Protein AF-A0A5E4C9Z4-F1 (afdb_monomer)

Foldseek 3Di:
DQLQCVQQVVDDFPPKDWDFDPVPPPDDDDRGPNRTQKIKDCCRPPVQCVVVVDPVQCVVLCVQQNDDDDPPMDMDGDQDQPDDDDDDFADDSRDDDDDDDPDDDDVNRYDDDDDPPCSVPDGDDDDDDPDD

Structure (mmCIF, N/CA/C/O backbone):
data_AF-A0A5E4C9Z4-F1
#
_entry.id   AF-A0A5E4C9Z4-F1
#
loop_
_atom_site.group_PDB
_atom_site.id
_atom_site.type_symbol
_atom_site.label_atom_id
_atom_site.label_alt_id
_atom_site.label_comp_id
_atom_site.label_asym_id
_atom_site.label_entity_id
_atom_site.label_seq_id
_atom_site.pdbx_PDB_ins_code
_atom_site.Cartn_x
_atom_site.Cartn_y
_atom_site.Cartn_z
_atom_site.occupancy
_atom_site.B_iso_or_equiv
_atom_site.auth_seq_id
_atom_site.auth_comp_id
_atom_site.auth_asym_id
_atom_site.auth_atom_id
_atom_site.pdbx_PDB_model_num
ATOM 1 N N . VAL A 1 1 ? -16.559 3.690 7.768 1.00 54.72 1 VAL A N 1
ATOM 2 C CA . VAL A 1 1 ? -17.045 2.794 8.841 1.00 54.72 1 VAL A CA 1
ATOM 3 C C . VAL A 1 1 ? -15.958 1.947 9.516 1.00 54.72 1 VAL A C 1
ATOM 5 O O . VAL A 1 1 ? -16.047 1.807 10.723 1.00 54.72 1 VAL A O 1
ATOM 8 N N . ALA A 1 2 ? -14.939 1.388 8.840 1.00 77.00 2 ALA A N 1
ATOM 9 C CA . ALA A 1 2 ? -13.871 0.644 9.548 1.00 77.00 2 ALA A CA 1
ATOM 10 C C . ALA A 1 2 ? -12.781 1.550 10.152 1.00 77.00 2 ALA A C 1
ATOM 12 O O . ALA A 1 2 ? -12.495 1.463 11.339 1.00 77.00 2 ALA A O 1
ATOM 13 N N . PHE A 1 3 ? -12.242 2.485 9.360 1.00 82.75 3 PHE A N 1
ATOM 14 C CA . PHE A 1 3 ? -11.201 3.408 9.826 1.00 82.75 3 PHE A CA 1
ATOM 15 C C . PHE A 1 3 ? -11.662 4.278 11.004 1.00 82.75 3 PHE A C 1
ATOM 17 O O . PHE A 1 3 ? -10.985 4.311 12.019 1.00 82.75 3 PHE A O 1
ATOM 24 N N . GLU A 1 4 ? -12.852 4.880 10.926 1.00 85.75 4 GLU A N 1
ATOM 25 C CA . GLU A 1 4 ? -13.420 5.701 12.011 1.00 85.75 4 GLU A CA 1
ATOM 26 C C . GLU A 1 4 ? -13.516 4.935 13.338 1.00 85.75 4 GLU A C 1
ATOM 28 O O . GLU A 1 4 ? -13.192 5.490 14.380 1.00 85.75 4 GLU A O 1
ATOM 33 N N . LYS A 1 5 ? -13.890 3.648 13.294 1.00 88.06 5 LYS A N 1
ATOM 34 C CA . LYS A 1 5 ? -13.956 2.779 14.480 1.00 88.06 5 LYS A CA 1
ATOM 35 C C . LYS A 1 5 ? -12.583 2.440 15.045 1.00 88.06 5 LYS A C 1
ATOM 37 O O . LYS A 1 5 ? -12.452 2.231 16.245 1.00 88.06 5 LYS A O 1
ATOM 42 N N . ILE A 1 6 ? -11.563 2.366 14.193 1.00 87.94 6 ILE A N 1
ATOM 43 C CA . ILE A 1 6 ? -10.178 2.241 14.651 1.00 87.94 6 ILE A CA 1
ATOM 44 C C . ILE A 1 6 ? -9.728 3.560 15.295 1.00 87.94 6 ILE A C 1
ATOM 46 O O . ILE A 1 6 ? -9.094 3.543 16.347 1.00 87.94 6 ILE A O 1
ATOM 50 N N . CYS A 1 7 ? -10.103 4.702 14.712 1.00 85.19 7 CYS A N 1
ATOM 51 C CA . CYS A 1 7 ? -9.811 6.028 15.254 1.00 85.19 7 CYS A CA 1
ATOM 52 C C . CYS A 1 7 ? -10.484 6.291 16.609 1.00 85.19 7 CYS A C 1
ATOM 54 O O . CYS A 1 7 ? -9.879 6.943 17.456 1.00 85.19 7 CYS A O 1
ATOM 56 N N . SER A 1 8 ? -11.706 5.789 16.818 1.00 85.56 8 SER A N 1
ATOM 57 C CA . SER A 1 8 ? -12.444 5.885 18.087 1.00 85.56 8 SER A CA 1
ATOM 58 C C . SER A 1 8 ? -12.140 4.753 19.076 1.00 85.56 8 SER A C 1
ATOM 60 O O . SER A 1 8 ? -12.756 4.695 20.135 1.00 85.56 8 SER A O 1
ATOM 62 N N . GLU A 1 9 ? -11.199 3.858 18.751 1.00 83.75 9 GLU A N 1
ATOM 63 C CA . GLU A 1 9 ? -10.824 2.675 19.547 1.00 83.75 9 GLU A CA 1
ATOM 64 C C . GLU A 1 9 ? -11.947 1.639 19.766 1.00 83.75 9 GLU A C 1
ATOM 66 O O . GLU A 1 9 ? -11.785 0.683 20.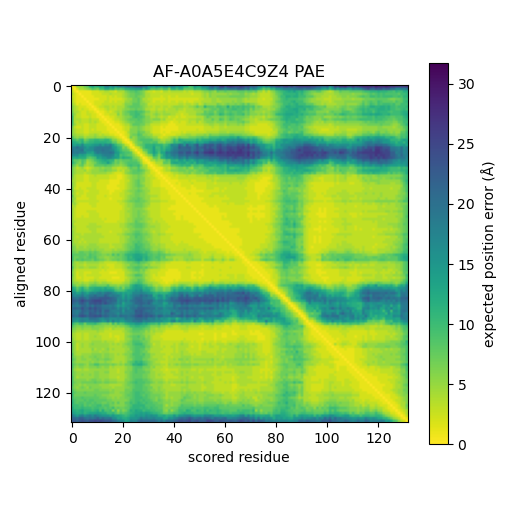524 1.00 83.75 9 GLU A O 1
ATOM 71 N N . GLU A 1 10 ? -13.062 1.751 19.045 1.00 86.25 10 GLU A N 1
ATOM 72 C CA . GLU A 1 10 ? -14.145 0.759 19.031 1.00 86.25 10 GLU A CA 1
ATOM 73 C C . GLU A 1 10 ? -13.739 -0.564 18.364 1.00 86.25 10 GLU A C 1
ATOM 75 O O . GLU A 1 10 ? -14.386 -1.596 18.560 1.00 86.25 10 GLU A O 1
ATOM 80 N N . SER A 1 11 ? -12.691 -0.547 17.539 1.00 86.12 11 SER A N 1
ATOM 81 C CA . SER A 1 11 ? -12.180 -1.728 16.850 1.00 86.12 11 SER A CA 1
ATOM 82 C C . SER A 1 11 ? -10.658 -1.736 16.786 1.00 86.12 11 SER A C 1
ATOM 84 O O . SER A 1 11 ? -10.027 -0.739 16.444 1.00 86.12 11 SER A O 1
ATOM 86 N N . LYS A 1 12 ? -10.064 -2.900 17.065 1.00 86.19 12 LYS A N 1
ATOM 87 C CA . LYS A 1 12 ? -8.634 -3.151 16.878 1.00 86.19 12 LYS A CA 1
ATOM 88 C C . LYS A 1 12 ? -8.418 -4.562 16.317 1.00 86.19 12 LYS A C 1
ATOM 90 O O . LYS A 1 12 ? -8.285 -5.508 17.096 1.00 86.19 12 LYS A O 1
ATOM 95 N N . PRO A 1 13 ? -8.427 -4.717 14.981 1.00 88.62 13 PRO A N 1
ATOM 96 C CA . PRO A 1 13 ? -8.034 -5.951 14.307 1.00 88.62 13 PRO A CA 1
ATOM 97 C C . PRO A 1 13 ? -6.702 -6.504 14.835 1.00 88.62 13 PRO A C 1
ATOM 99 O O . PRO A 1 13 ? -5.814 -5.751 15.245 1.00 88.62 13 PRO A O 1
ATOM 102 N N . ALA A 1 14 ? -6.564 -7.829 14.844 1.00 89.88 14 ALA A N 1
ATOM 103 C CA . ALA A 1 14 ? -5.354 -8.482 15.333 1.00 89.88 14 ALA A CA 1
ATOM 104 C C . ALA A 1 14 ? -4.143 -8.117 14.457 1.00 89.88 14 ALA A C 1
ATOM 106 O O . ALA A 1 14 ? -4.249 -8.057 13.238 1.00 89.88 14 ALA A O 1
ATOM 107 N N . GLY A 1 15 ? -2.993 -7.862 15.087 1.00 89.94 15 GLY A N 1
ATOM 108 C CA . GLY A 1 15 ? -1.760 -7.481 14.387 1.00 89.94 15 GLY A CA 1
ATOM 109 C C . GLY A 1 15 ? -1.693 -6.021 13.924 1.00 89.94 15 GLY A C 1
ATOM 110 O O . GLY A 1 15 ? -0.608 -5.566 13.585 1.00 89.94 15 GLY A O 1
ATOM 111 N N . LEU A 1 16 ? -2.798 -5.269 13.987 1.00 92.44 16 LEU A N 1
ATOM 112 C CA . LEU A 1 16 ? -2.850 -3.880 13.537 1.00 92.44 16 LEU A CA 1
ATOM 113 C C . LEU A 1 16 ? -1.921 -2.969 14.357 1.00 92.44 16 LEU A C 1
ATOM 115 O O . LEU A 1 16 ? -2.049 -2.868 15.585 1.00 92.44 16 LEU A O 1
ATOM 119 N N . ILE A 1 17 ? -1.052 -2.229 13.669 1.00 91.94 17 ILE A N 1
ATOM 120 C CA . ILE A 1 17 ? -0.160 -1.232 14.269 1.00 91.94 17 ILE A CA 1
ATOM 121 C C . ILE A 1 17 ? -0.726 0.164 14.011 1.00 91.94 17 ILE A C 1
ATOM 123 O O . ILE A 1 17 ? -0.933 0.561 12.868 1.00 91.94 17 ILE A O 1
ATOM 127 N N . ILE A 1 18 ? -0.939 0.936 15.078 1.00 90.00 18 ILE A N 1
ATOM 128 C CA . ILE A 1 18 ? -1.399 2.329 15.003 1.00 90.00 18 ILE A CA 1
ATOM 129 C C . ILE A 1 18 ? -0.243 3.239 15.412 1.00 90.00 18 ILE A C 1
ATOM 131 O O . ILE A 1 18 ? 0.220 3.185 16.551 1.00 90.00 18 ILE A O 1
ATOM 135 N N . ILE A 1 19 ? 0.195 4.086 14.487 1.00 87.38 19 ILE A N 1
ATOM 136 C CA . ILE A 1 19 ? 1.203 5.121 14.708 1.00 87.38 19 ILE A CA 1
ATOM 137 C C . ILE A 1 19 ? 0.484 6.462 14.809 1.00 87.38 19 ILE A C 1
ATOM 139 O O . ILE A 1 19 ? -0.239 6.869 13.895 1.00 87.38 19 ILE A O 1
ATOM 143 N N . ARG A 1 20 ? 0.689 7.142 15.934 1.00 84.81 20 ARG A N 1
ATOM 144 C CA . ARG A 1 20 ? 0.109 8.455 16.222 1.00 84.81 20 ARG A CA 1
ATOM 145 C C . ARG A 1 20 ? 1.124 9.561 15.964 1.00 84.81 20 ARG A C 1
ATOM 147 O O . ARG A 1 20 ? 2.328 9.311 16.022 1.00 84.81 20 ARG A O 1
ATOM 154 N N . ASP A 1 21 ? 0.627 10.751 15.656 1.00 76.25 21 ASP A N 1
ATOM 155 C CA . ASP A 1 21 ? 1.477 11.928 15.489 1.00 76.25 21 ASP A CA 1
ATOM 156 C C . ASP A 1 21 ? 2.073 12.350 16.844 1.00 76.25 21 ASP A C 1
ATOM 158 O O . ASP A 1 21 ? 1.369 12.470 17.849 1.00 76.25 21 ASP A O 1
ATOM 162 N N . VAL A 1 22 ? 3.387 12.572 16.860 1.00 67.06 22 VAL A N 1
ATOM 163 C CA . VAL A 1 22 ? 4.163 13.007 18.029 1.00 67.06 22 VAL A CA 1
ATOM 164 C C . VAL A 1 22 ? 3.790 14.430 18.454 1.00 67.06 22 VAL A C 1
ATOM 166 O O . VAL A 1 22 ? 3.866 14.752 19.636 1.00 67.06 22 VAL A O 1
ATOM 169 N N . SER A 1 23 ? 3.313 15.262 17.520 1.00 64.31 23 SER A N 1
ATOM 170 C CA . SER A 1 23 ? 2.829 16.622 17.806 1.00 64.31 23 SER A CA 1
ATOM 171 C C . SER A 1 23 ? 1.580 16.644 18.701 1.00 64.31 23 SER A C 1
ATOM 173 O O . SER A 1 23 ? 1.286 17.647 19.344 1.00 64.31 23 SER A O 1
ATOM 175 N N . SER A 1 24 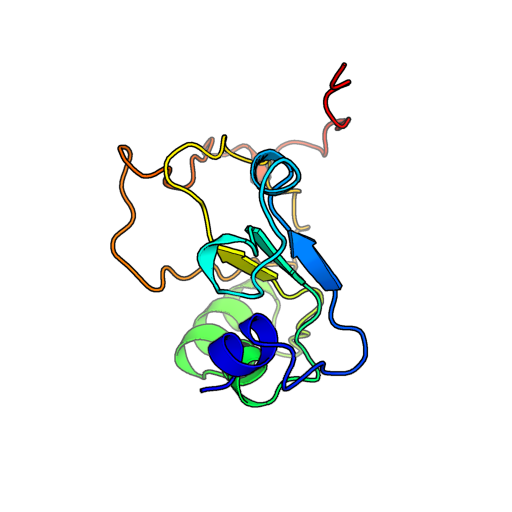? 0.853 15.524 18.782 1.00 56.16 24 SER A N 1
ATOM 176 C CA . SER A 1 24 ? -0.382 15.397 19.568 1.00 56.16 24 SER A CA 1
ATOM 177 C C . SER A 1 24 ? -0.147 15.023 21.038 1.00 56.16 24 SER A C 1
ATOM 179 O O . SER A 1 24 ? -1.110 14.885 21.789 1.00 56.16 24 SER A O 1
ATOM 181 N N . VAL A 1 25 ? 1.109 14.840 21.464 1.00 56.38 25 VAL A N 1
ATOM 182 C CA . VAL A 1 25 ? 1.461 14.356 22.814 1.00 56.38 25 VAL A CA 1
ATOM 183 C C . VAL A 1 25 ? 1.277 15.435 23.899 1.00 56.38 25 VAL A C 1
ATOM 185 O O . VAL A 1 25 ? 1.153 15.098 25.073 1.00 56.38 25 VAL A O 1
ATOM 188 N N . GLU A 1 26 ? 1.185 16.720 23.534 1.00 56.19 26 GLU A N 1
ATOM 189 C CA . GLU A 1 26 ? 1.071 17.834 24.496 1.00 56.19 26 GLU A CA 1
ATOM 190 C C . GLU A 1 26 ? -0.373 18.223 24.880 1.00 56.19 26 GLU A C 1
ATOM 192 O O . GLU A 1 26 ? -0.569 18.988 25.824 1.00 56.19 26 GLU A O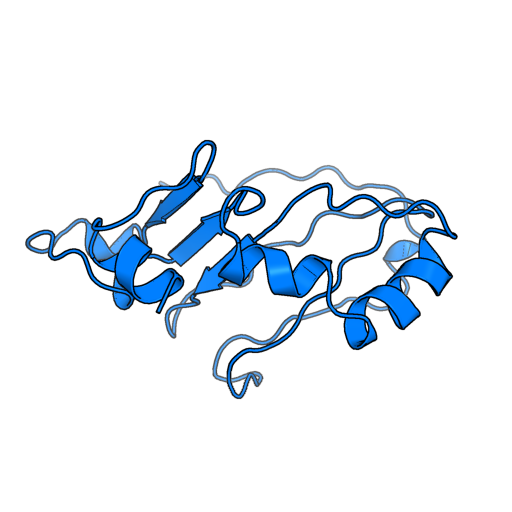 1
ATOM 197 N N . SER A 1 27 ? -1.398 17.696 24.199 1.00 54.59 27 SER A N 1
ATOM 198 C CA . SER A 1 27 ? -2.813 18.017 24.471 1.00 54.59 27 SER A CA 1
ATOM 199 C C . SER A 1 27 ? -3.583 16.823 25.040 1.00 54.59 27 SER A C 1
ATOM 201 O O . SER A 1 27 ? -3.218 15.681 24.766 1.00 54.59 27 SER A O 1
ATOM 203 N N . GLU A 1 28 ? -4.654 17.075 25.810 1.00 57.00 28 GLU A N 1
ATOM 204 C CA . GLU A 1 28 ? -5.565 16.034 26.315 1.00 57.00 28 GLU A CA 1
ATOM 205 C C . GLU A 1 28 ? -5.884 15.014 25.215 1.00 57.00 28 GLU A C 1
ATOM 207 O O . GLU A 1 28 ? -6.390 15.357 24.145 1.00 57.00 28 GLU A O 1
ATOM 212 N N . TYR A 1 29 ? -5.538 13.753 25.474 1.00 64.44 29 TYR A N 1
ATOM 213 C CA . TYR A 1 29 ? -5.686 12.668 24.516 1.00 64.44 29 TYR A CA 1
ATOM 214 C C . TYR A 1 29 ? -7.165 12.460 24.174 1.00 64.44 29 TYR A C 1
ATOM 216 O O . TYR A 1 29 ? -7.920 11.878 24.954 1.00 64.44 29 TYR A O 1
ATOM 224 N N . ILE A 1 30 ? -7.572 12.918 22.990 1.00 66.94 30 ILE A N 1
ATOM 225 C CA . ILE A 1 30 ? -8.890 12.643 22.418 1.00 66.94 30 ILE A CA 1
ATOM 226 C C . ILE A 1 30 ? -8.685 11.691 21.232 1.00 66.94 30 ILE A C 1
ATOM 228 O O . ILE A 1 30 ? -8.166 12.126 20.198 1.00 66.94 30 ILE A O 1
ATOM 232 N N . PRO A 1 31 ? -9.091 10.410 21.345 1.00 69.31 31 PRO A N 1
ATOM 233 C CA . PRO A 1 31 ? -9.083 9.473 20.226 1.00 69.31 31 PRO A CA 1
ATOM 234 C C . PRO A 1 31 ? -9.907 10.032 19.065 1.00 69.31 31 PRO A C 1
ATOM 236 O O . PRO A 1 31 ? -11.121 10.209 19.173 1.00 69.31 31 PRO A O 1
ATOM 239 N N . ASN A 1 32 ? -9.243 10.382 17.968 1.00 75.81 32 ASN A N 1
ATOM 240 C CA . ASN A 1 32 ? -9.890 10.838 16.748 1.00 75.81 32 ASN A CA 1
ATOM 241 C C . ASN A 1 32 ? -8.966 10.610 15.545 1.00 75.81 32 ASN A C 1
ATOM 243 O O . ASN A 1 32 ? -7.778 10.335 15.689 1.00 75.81 32 ASN A O 1
ATOM 247 N N . GLU A 1 33 ? -9.519 10.737 14.342 1.00 78.00 33 GLU A N 1
ATOM 248 C CA . GLU A 1 33 ? -8.797 10.529 13.084 1.00 78.00 33 GLU A CA 1
ATOM 249 C C . GLU A 1 33 ? -7.520 11.372 12.960 1.00 78.00 33 GLU A C 1
ATOM 251 O O . GLU A 1 33 ? -6.508 10.877 12.470 1.00 78.00 33 GLU A O 1
ATOM 256 N N . LYS A 1 34 ? -7.526 12.612 13.461 1.00 76.88 34 LYS A N 1
ATOM 257 C CA . LYS A 1 34 ? -6.419 13.566 13.301 1.00 76.88 34 LYS A CA 1
ATOM 258 C C . LYS A 1 34 ? -5.183 13.207 14.121 1.00 76.88 34 LYS A C 1
ATOM 260 O O . LYS A 1 34 ? -4.102 13.675 13.788 1.00 76.88 34 LYS A O 1
ATOM 265 N N . THR A 1 35 ? -5.322 12.398 15.172 1.00 79.94 35 THR A N 1
ATOM 266 C CA . THR A 1 35 ? -4.178 11.983 16.003 1.00 79.94 35 THR A CA 1
ATOM 267 C C . THR A 1 35 ? -3.454 10.763 15.435 1.00 79.94 35 THR A C 1
ATOM 269 O O . THR A 1 35 ? -2.331 10.465 15.841 1.00 79.94 35 THR A O 1
ATOM 272 N N . ILE A 1 36 ? -4.062 10.049 14.482 1.00 86.19 36 ILE A N 1
ATOM 273 C CA . ILE A 1 36 ? -3.461 8.886 13.826 1.00 86.19 36 ILE A CA 1
ATOM 274 C C . ILE A 1 36 ? -2.736 9.351 12.567 1.00 86.19 36 ILE A C 1
ATOM 276 O O . ILE A 1 36 ? -3.375 9.790 11.618 1.00 86.19 36 ILE A O 1
ATOM 280 N N . ALA A 1 37 ? -1.413 9.185 12.537 1.00 86.38 37 ALA A N 1
ATOM 281 C CA . ALA A 1 37 ? -0.582 9.491 11.373 1.00 86.38 37 ALA A CA 1
ATOM 282 C C . ALA A 1 37 ? -0.540 8.322 10.373 1.00 86.38 37 ALA A C 1
ATOM 284 O O . ALA A 1 37 ? -0.469 8.504 9.153 1.00 86.38 37 ALA A O 1
ATOM 285 N N . ARG A 1 38 ? -0.560 7.080 10.873 1.00 90.00 38 ARG A N 1
ATOM 286 C CA . ARG A 1 38 ? -0.543 5.881 10.028 1.00 90.00 38 ARG A CA 1
ATOM 287 C C . ARG A 1 38 ? -1.124 4.671 10.745 1.00 90.00 38 ARG A C 1
ATOM 289 O O . ARG A 1 38 ? -0.900 4.475 11.934 1.00 90.00 38 ARG A O 1
ATOM 296 N N . ILE A 1 39 ? -1.770 3.803 9.979 1.00 92.38 39 ILE A N 1
ATOM 297 C CA . ILE A 1 39 ? -2.079 2.428 10.366 1.00 92.38 39 ILE A CA 1
ATOM 298 C C . ILE A 1 39 ? -1.287 1.475 9.470 1.00 92.38 39 ILE A C 1
ATOM 300 O O . ILE A 1 39 ? -1.193 1.714 8.264 1.00 92.38 39 ILE A O 1
ATOM 304 N N . GLN A 1 40 ? -0.722 0.418 10.049 1.00 94.50 40 GLN A N 1
ATOM 305 C CA . GLN A 1 40 ? -0.039 -0.660 9.332 1.00 94.50 40 GLN A CA 1
ATOM 306 C C . GLN A 1 40 ? -0.639 -2.023 9.684 1.00 94.50 40 GLN A C 1
ATOM 308 O O . GLN A 1 40 ? -1.267 -2.171 10.735 1.00 94.50 40 GLN A O 1
ATOM 313 N N . ASP A 1 41 ? -0.414 -2.999 8.808 1.00 94.44 41 ASP A N 1
ATOM 314 C CA . ASP A 1 41 ? -0.777 -4.408 8.993 1.00 94.44 41 ASP A CA 1
ATOM 315 C C . ASP A 1 41 ? -2.287 -4.613 9.218 1.00 94.44 41 ASP A C 1
ATOM 317 O O . ASP A 1 41 ? -2.742 -5.254 10.166 1.00 94.44 41 ASP A O 1
ATOM 321 N N . TYR A 1 42 ? -3.089 -4.037 8.315 1.00 94.44 42 TYR A N 1
ATOM 322 C CA . TYR A 1 42 ? -4.552 -4.101 8.331 1.00 94.44 42 TYR A CA 1
ATOM 323 C C . TYR A 1 42 ? -5.153 -5.325 7.632 1.00 94.44 42 TYR A C 1
ATOM 325 O O . TYR A 1 42 ? -6.342 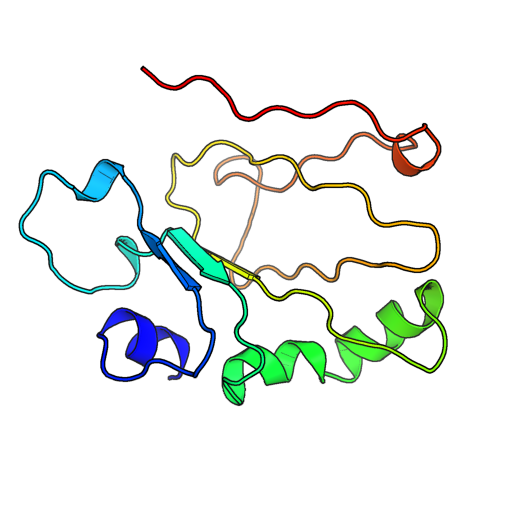-5.318 7.320 1.00 94.44 42 TYR A O 1
ATOM 333 N N . GLN A 1 43 ? -4.381 -6.383 7.377 1.00 94.12 43 GLN A N 1
ATOM 334 C CA . GLN A 1 43 ? -4.861 -7.577 6.666 1.00 94.12 43 GLN A CA 1
ATOM 335 C C . GLN A 1 43 ? -6.041 -8.290 7.343 1.00 94.12 43 GLN A C 1
ATOM 337 O O . GLN A 1 43 ? -6.861 -8.897 6.661 1.00 94.12 43 GLN A O 1
ATOM 342 N N . GLU A 1 44 ? -6.168 -8.168 8.666 1.00 93.69 44 GLU A N 1
ATOM 343 C CA . GLU A 1 44 ? -7.288 -8.738 9.427 1.00 93.69 44 GLU A CA 1
ATOM 344 C C . GLU A 1 44 ? -8.534 -7.826 9.451 1.00 93.69 44 GLU A C 1
ATOM 346 O O . GLU A 1 44 ? -9.591 -8.222 9.948 1.00 93.69 44 GLU A O 1
ATOM 351 N N . ASP A 1 45 ? -8.450 -6.604 8.910 1.00 93.12 45 ASP A N 1
ATOM 352 C CA . ASP A 1 45 ? -9.603 -5.719 8.732 1.00 93.12 45 ASP A CA 1
ATOM 353 C C . ASP A 1 45 ? -10.249 -5.949 7.364 1.00 93.12 45 ASP A C 1
ATOM 355 O O . ASP A 1 45 ? -9.684 -5.620 6.323 1.00 93.12 45 ASP A O 1
ATOM 359 N N . LYS A 1 46 ? -11.475 -6.479 7.355 1.00 92.19 46 LYS A N 1
ATOM 360 C CA . LYS A 1 46 ? -12.173 -6.850 6.113 1.00 92.19 46 LYS A CA 1
ATOM 361 C C . LYS A 1 46 ? -12.382 -5.682 5.149 1.00 92.19 46 LYS A C 1
ATOM 363 O O . LYS A 1 46 ? -12.338 -5.886 3.939 1.00 92.19 46 LYS A O 1
ATOM 368 N N . GLU A 1 47 ? -12.635 -4.480 5.658 1.00 92.81 47 GLU A N 1
ATOM 369 C CA . GLU A 1 47 ? -12.942 -3.324 4.813 1.00 92.81 47 GLU A CA 1
ATOM 370 C C . GLU A 1 47 ? -11.673 -2.671 4.272 1.00 92.81 47 GLU A C 1
ATOM 372 O O . GLU A 1 47 ? -11.630 -2.301 3.098 1.00 92.81 47 GLU A O 1
ATOM 377 N N . LEU A 1 48 ? -10.630 -2.545 5.097 1.00 93.38 48 LEU A N 1
ATOM 378 C CA . LEU A 1 48 ? -9.338 -2.022 4.653 1.00 93.38 48 LEU A CA 1
ATOM 379 C C . LEU A 1 48 ? -8.645 -3.012 3.713 1.00 93.38 48 LEU A C 1
ATOM 381 O O . LEU A 1 48 ? -8.189 -2.617 2.639 1.00 93.38 48 LEU A O 1
ATOM 385 N N . PHE A 1 49 ? -8.643 -4.305 4.049 1.00 95.50 49 PHE A N 1
ATOM 386 C CA . PHE A 1 49 ? -8.039 -5.341 3.213 1.00 95.50 49 PHE A CA 1
ATOM 387 C C . PHE A 1 49 ? -8.781 -5.556 1.891 1.00 95.50 49 PHE A C 1
ATOM 389 O O . PHE A 1 49 ? -8.185 -6.032 0.924 1.00 95.50 49 PHE A O 1
ATOM 396 N N . ARG A 1 50 ? -10.046 -5.119 1.783 1.00 95.94 50 ARG A N 1
ATOM 397 C CA . ARG A 1 50 ? -10.784 -5.138 0.512 1.00 95.94 50 ARG A CA 1
ATOM 398 C C . ARG A 1 50 ? -9.997 -4.462 -0.610 1.00 95.94 50 ARG A C 1
ATOM 400 O O . ARG A 1 50 ? -10.041 -4.960 -1.731 1.00 95.94 50 ARG A O 1
ATOM 407 N N . TYR A 1 51 ? -9.241 -3.399 -0.312 1.00 95.81 51 TYR A N 1
ATOM 408 C CA . TYR A 1 51 ? -8.358 -2.728 -1.273 1.00 95.81 51 TYR A CA 1
ATOM 409 C C . TYR A 1 51 ? -7.365 -3.692 -1.939 1.00 95.81 51 TYR A C 1
ATOM 411 O O . TYR A 1 51 ? -7.247 -3.697 -3.161 1.00 95.81 51 TYR A O 1
ATOM 419 N N . CYS A 1 52 ? -6.721 -4.559 -1.154 1.00 96.12 52 CYS A N 1
ATOM 420 C CA . CYS A 1 52 ? -5.764 -5.556 -1.641 1.00 96.12 52 CYS A CA 1
ATOM 421 C C . CYS A 1 52 ? -6.417 -6.639 -2.515 1.00 96.12 52 CYS A C 1
ATOM 423 O O . CYS A 1 52 ? -5.718 -7.349 -3.227 1.00 96.12 52 CYS A O 1
ATOM 425 N N . THR A 1 53 ? -7.745 -6.764 -2.466 1.00 96.00 53 THR A N 1
ATOM 426 C CA . THR A 1 53 ? -8.525 -7.749 -3.232 1.00 96.00 53 THR A CA 1
ATOM 427 C C . THR A 1 53 ? -9.329 -7.134 -4.383 1.00 96.00 53 THR A C 1
ATOM 429 O O . THR A 1 53 ? -10.084 -7.843 -5.047 1.00 96.00 53 THR A O 1
ATOM 432 N N . LEU A 1 54 ? -9.210 -5.822 -4.623 1.00 97.19 54 LEU A N 1
ATOM 433 C CA . LEU A 1 54 ? -9.934 -5.152 -5.704 1.00 97.19 54 LEU A CA 1
ATOM 434 C C . LEU A 1 54 ? -9.430 -5.642 -7.071 1.00 97.19 54 LEU A C 1
ATOM 436 O O . LEU A 1 54 ? -8.233 -5.506 -7.342 1.00 97.19 54 LEU A O 1
ATOM 440 N N . PRO A 1 55 ? -10.306 -6.138 -7.966 1.00 97.06 55 PRO A N 1
ATOM 441 C CA . PRO A 1 55 ? -9.907 -6.561 -9.309 1.00 97.06 55 PRO A CA 1
ATOM 442 C C . PRO A 1 55 ? -9.201 -5.458 -10.102 1.00 97.06 55 PRO A C 1
ATOM 444 O O . PRO A 1 55 ? -8.291 -5.732 -10.881 1.00 97.06 55 PRO A O 1
ATOM 447 N N . GLU A 1 56 ? -9.591 -4.201 -9.889 1.00 96.94 56 GLU A N 1
ATOM 448 C CA . GLU A 1 56 ? -8.988 -3.030 -10.520 1.00 96.94 56 GLU A CA 1
ATOM 449 C C . GLU A 1 56 ? -7.536 -2.828 -10.094 1.00 96.94 56 GLU A C 1
ATOM 451 O O . GLU A 1 56 ? -6.742 -2.366 -10.904 1.00 96.94 56 GLU A O 1
ATOM 456 N N . VAL A 1 57 ? -7.183 -3.186 -8.856 1.00 96.25 57 VAL A N 1
ATOM 457 C CA . VAL A 1 57 ? -5.807 -3.131 -8.344 1.00 96.25 57 VAL A CA 1
ATOM 458 C C . VAL A 1 57 ? -5.037 -4.369 -8.801 1.00 96.25 57 VAL A C 1
ATOM 460 O O . VAL A 1 57 ? -3.978 -4.243 -9.417 1.00 96.25 57 VAL A O 1
ATOM 463 N N . LEU A 1 58 ? -5.601 -5.558 -8.569 1.00 95.38 58 LEU A N 1
ATOM 464 C CA . LEU A 1 58 ? -4.968 -6.845 -8.873 1.00 95.38 58 LEU A CA 1
ATOM 465 C C . LEU A 1 58 ? -4.589 -6.980 -10.348 1.00 95.38 58 LEU A C 1
ATOM 467 O O . LEU A 1 58 ? -3.490 -7.424 -10.655 1.00 95.38 58 LEU A O 1
ATOM 471 N N . LYS A 1 59 ? -5.441 -6.497 -11.260 1.00 95.44 59 LYS A N 1
ATOM 472 C CA . LYS A 1 59 ? -5.161 -6.494 -12.703 1.00 95.44 59 LYS A CA 1
ATOM 473 C C . LYS A 1 59 ? -3.806 -5.864 -13.051 1.00 95.44 59 LYS A C 1
ATOM 475 O O . LYS A 1 59 ? -3.150 -6.314 -13.988 1.00 95.44 59 LYS A O 1
ATOM 480 N N . TYR A 1 60 ? -3.419 -4.791 -12.360 1.00 94.81 60 TYR A N 1
ATOM 481 C CA . TYR A 1 60 ? -2.144 -4.116 -12.612 1.00 94.81 60 TYR A CA 1
ATOM 482 C C . TYR A 1 60 ? -1.004 -4.731 -11.810 1.00 94.81 60 TYR A C 1
ATOM 484 O O . TYR A 1 60 ? 0.084 -4.866 -12.359 1.00 94.81 60 TYR A O 1
ATOM 492 N N . VAL A 1 61 ? -1.252 -5.135 -10.563 1.00 94.12 61 VAL A N 1
ATOM 493 C CA . VAL A 1 61 ? -0.237 -5.779 -9.715 1.00 94.12 61 VAL A CA 1
ATOM 494 C C . VAL A 1 61 ? 0.277 -7.063 -10.368 1.00 94.12 61 VAL A C 1
ATOM 496 O O . VAL A 1 61 ? 1.488 -7.197 -10.547 1.00 94.12 61 VAL A O 1
ATOM 499 N N . GLU A 1 62 ? -0.621 -7.921 -10.865 1.00 93.50 62 GLU A N 1
ATOM 500 C CA . GLU A 1 62 ? -0.287 -9.200 -11.514 1.00 93.50 62 GLU A CA 1
ATOM 501 C C . GLU A 1 62 ? 0.696 -9.026 -12.691 1.00 93.50 62 GLU A C 1
ATOM 503 O O . GLU A 1 62 ? 1.528 -9.896 -12.960 1.00 93.50 62 GLU A O 1
ATOM 508 N N . CYS A 1 63 ? 0.672 -7.872 -13.371 1.00 93.12 63 CYS A N 1
ATOM 509 C CA . CYS A 1 63 ? 1.601 -7.564 -14.463 1.00 93.12 63 CYS A CA 1
ATOM 510 C C . CYS A 1 63 ? 3.068 -7.461 -14.001 1.00 93.12 63 CYS A C 1
ATOM 512 O O . CYS A 1 63 ? 3.974 -7.630 -14.821 1.00 93.12 63 CYS A O 1
ATOM 514 N N . PHE A 1 64 ? 3.314 -7.177 -12.720 1.00 91.06 64 PHE A N 1
ATOM 515 C CA . PHE A 1 64 ? 4.647 -7.026 -12.129 1.00 91.06 64 PHE A CA 1
ATOM 516 C C . PHE A 1 64 ? 5.062 -8.240 -11.287 1.00 91.06 64 PHE A C 1
ATOM 518 O O . PHE A 1 64 ? 6.238 -8.609 -11.266 1.00 91.06 64 PHE A O 1
ATOM 525 N N . THR A 1 65 ? 4.113 -8.867 -10.597 1.00 91.56 65 THR A N 1
ATOM 526 C CA . THR A 1 65 ? 4.353 -9.935 -9.611 1.00 91.56 65 THR A CA 1
ATOM 527 C C . THR A 1 65 ? 4.088 -11.342 -10.162 1.00 91.56 65 THR A C 1
ATOM 529 O O . THR A 1 65 ? 4.737 -12.300 -9.726 1.00 91.56 65 THR A O 1
ATOM 532 N N . GLY A 1 66 ? 3.240 -11.474 -11.188 1.00 90.56 66 GLY A N 1
ATOM 533 C CA . GLY A 1 66 ? 2.771 -12.747 -11.746 1.00 90.56 66 GLY A CA 1
ATOM 534 C C . GLY A 1 66 ? 1.492 -13.264 -11.067 1.00 90.56 66 GLY A C 1
ATOM 535 O O . GLY A 1 66 ? 0.978 -12.622 -10.174 1.00 90.56 66 GLY A O 1
ATOM 536 N N . PRO A 1 67 ? 0.969 -14.446 -11.433 1.00 88.38 67 PRO A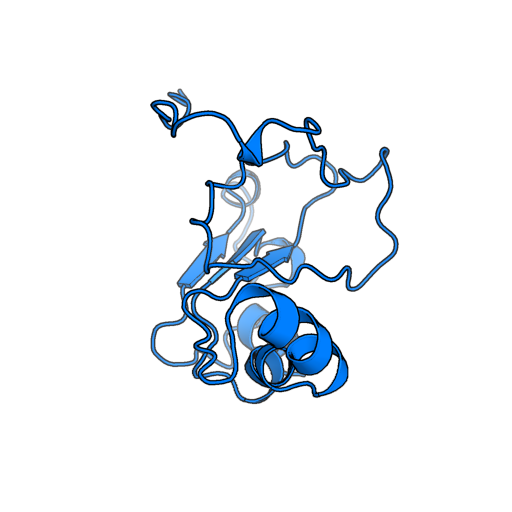 N 1
ATOM 537 C CA . PRO A 1 67 ? -0.383 -14.889 -11.044 1.00 88.38 67 PRO A CA 1
ATOM 538 C C . PRO A 1 67 ? -0.559 -15.302 -9.568 1.00 88.38 67 PRO A C 1
ATOM 540 O O . PRO A 1 67 ? -1.656 -15.671 -9.158 1.00 88.38 67 PRO A O 1
ATOM 543 N N . ASN A 1 68 ? 0.515 -15.311 -8.773 1.00 88.38 68 ASN A N 1
ATOM 544 C CA . ASN A 1 68 ? 0.503 -15.747 -7.374 1.00 88.38 68 ASN A CA 1
ATOM 545 C C . ASN A 1 68 ? 0.837 -14.563 -6.464 1.00 88.38 68 ASN A C 1
ATOM 547 O O . ASN A 1 68 ? 1.927 -14.495 -5.889 1.00 88.38 68 ASN A O 1
ATOM 551 N N . ASP A 1 69 ? -0.104 -13.630 -6.372 1.00 86.56 69 ASP A N 1
ATOM 552 C CA . ASP A 1 69 ? 0.068 -12.385 -5.631 1.00 86.56 69 ASP A CA 1
ATOM 553 C C . ASP A 1 69 ? -0.107 -12.571 -4.126 1.00 86.56 69 ASP A C 1
ATOM 555 O O . ASP A 1 69 ? -0.976 -13.305 -3.655 1.00 86.56 69 ASP A O 1
ATOM 559 N N . MET A 1 70 ? 0.721 -11.865 -3.356 1.00 92.25 70 MET A N 1
ATOM 560 C CA . MET A 1 70 ? 0.652 -11.837 -1.899 1.00 92.25 70 MET A CA 1
ATOM 561 C C . MET A 1 70 ? 0.710 -10.393 -1.408 1.00 92.25 70 MET A C 1
ATOM 563 O O . MET A 1 70 ? 1.647 -9.655 -1.713 1.00 92.25 70 MET A O 1
ATOM 567 N N . ALA A 1 71 ? -0.273 -10.000 -0.598 1.00 94.00 71 ALA A N 1
ATOM 568 C CA . ALA A 1 71 ? -0.232 -8.739 0.128 1.00 94.00 71 ALA A CA 1
ATOM 569 C C . ALA A 1 71 ? 0.744 -8.867 1.310 1.00 94.00 71 ALA A C 1
ATOM 571 O O . ALA A 1 71 ? 0.388 -9.379 2.367 1.00 94.00 71 ALA A O 1
ATOM 572 N N . MET A 1 72 ? 1.991 -8.439 1.103 1.00 92.94 72 MET A N 1
ATOM 573 C CA . MET A 1 72 ? 3.080 -8.586 2.081 1.00 92.94 72 MET A CA 1
ATOM 574 C C . MET A 1 72 ? 3.040 -7.555 3.211 1.00 92.94 72 MET A C 1
ATOM 576 O O . MET A 1 72 ? 3.440 -7.851 4.331 1.00 92.94 72 MET A O 1
ATOM 580 N N . HIS A 1 73 ? 2.617 -6.329 2.904 1.00 93.56 73 HIS A N 1
ATOM 581 C CA . HIS A 1 73 ? 2.584 -5.225 3.852 1.00 93.56 73 HIS A CA 1
ATOM 582 C C . HIS A 1 73 ? 1.486 -4.245 3.459 1.00 93.56 73 HIS A C 1
ATOM 584 O O . HIS A 1 73 ? 1.282 -3.966 2.27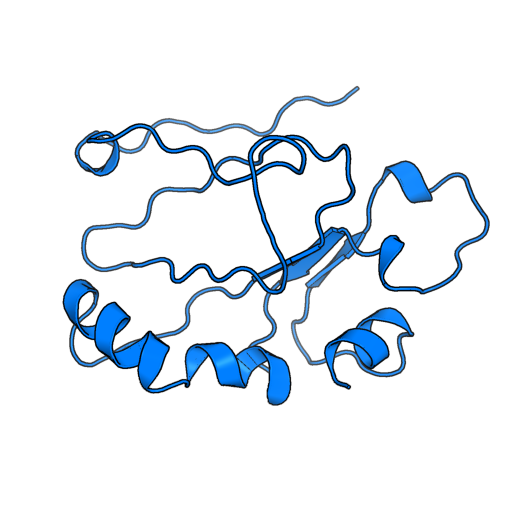5 1.00 93.56 73 HIS A O 1
ATOM 590 N N . THR A 1 74 ? 0.773 -3.725 4.451 1.00 95.12 74 THR A N 1
ATOM 591 C CA . THR A 1 74 ? -0.384 -2.857 4.240 1.00 95.12 74 THR A CA 1
ATOM 592 C C . THR A 1 74 ? -0.254 -1.590 5.069 1.00 95.12 74 THR A C 1
ATOM 594 O O . THR A 1 74 ? 0.126 -1.638 6.235 1.00 95.12 74 THR A O 1
ATOM 597 N N . MET A 1 75 ? -0.554 -0.439 4.461 1.00 94.62 75 MET A N 1
ATOM 598 C CA . MET A 1 75 ? -0.489 0.860 5.133 1.00 94.62 75 MET A CA 1
ATOM 599 C C . MET A 1 75 ? -1.629 1.778 4.710 1.00 94.62 75 MET A C 1
ATOM 601 O O . MET A 1 75 ? -1.977 1.858 3.532 1.00 94.62 75 MET A O 1
ATOM 605 N N . LEU A 1 76 ? -2.196 2.488 5.682 1.00 92.75 76 LEU A N 1
ATOM 606 C CA . LEU A 1 76 ? -3.054 3.649 5.474 1.00 92.75 76 LEU A CA 1
ATOM 607 C C . LEU A 1 76 ? -2.346 4.829 6.126 1.00 92.75 76 LEU A C 1
ATOM 609 O O . LEU A 1 76 ? -2.106 4.823 7.331 1.00 92.75 76 LEU A O 1
ATOM 613 N N . ILE A 1 77 ? -1.968 5.816 5.318 1.00 90.06 77 ILE A N 1
ATOM 614 C CA . ILE A 1 77 ? -1.222 6.992 5.768 1.00 90.06 77 ILE A CA 1
ATOM 615 C C . ILE A 1 77 ? -2.190 8.167 5.806 1.00 90.06 77 ILE A C 1
ATOM 617 O O . ILE A 1 77 ? -2.748 8.529 4.773 1.00 90.06 77 ILE A O 1
ATOM 621 N N . ASN A 1 78 ? -2.358 8.749 6.985 1.00 87.19 78 ASN A N 1
ATOM 622 C CA . ASN A 1 78 ? -3.137 9.954 7.201 1.00 87.19 78 ASN A CA 1
ATOM 623 C C . ASN A 1 78 ? -2.150 11.098 7.437 1.00 87.19 78 ASN A C 1
ATOM 625 O O . ASN A 1 78 ? -1.620 11.253 8.534 1.00 87.19 78 ASN A O 1
ATOM 629 N N . LYS A 1 79 ? -1.795 11.815 6.367 1.00 73.44 79 LYS A N 1
ATOM 630 C CA . LYS A 1 79 ? -0.786 12.875 6.445 1.00 73.44 79 LYS A CA 1
ATOM 631 C C . LYS A 1 79 ? -1.417 14.131 7.054 1.00 73.44 79 LYS A C 1
ATOM 633 O O . LYS A 1 79 ? -2.309 14.692 6.420 1.00 73.44 79 LYS A O 1
ATOM 638 N N . PRO A 1 80 ? -0.948 14.624 8.212 1.00 65.75 80 PRO A N 1
ATOM 639 C CA . PRO A 1 80 ? -1.264 15.984 8.610 1.00 65.75 80 PRO A CA 1
ATOM 640 C C . PRO A 1 80 ? -0.644 16.990 7.615 1.00 65.75 80 PRO A C 1
ATOM 642 O O . PRO A 1 80 ? 0.317 16.640 6.920 1.00 65.75 80 PRO A O 1
ATOM 645 N N . PRO A 1 81 ? -1.164 18.232 7.547 1.00 57.97 81 PRO A N 1
ATOM 646 C CA . PRO A 1 81 ? -0.768 19.244 6.558 1.00 57.97 81 PRO A CA 1
ATOM 647 C C . PRO A 1 81 ? 0.741 19.527 6.485 1.00 57.97 81 PRO A C 1
ATOM 649 O O . PRO A 1 81 ? 1.237 19.889 5.423 1.00 57.97 81 PRO A O 1
ATOM 652 N N . ASP A 1 82 ? 1.467 19.301 7.585 1.00 56.97 82 ASP A N 1
ATOM 653 C CA . ASP A 1 82 ? 2.883 19.653 7.736 1.00 56.97 82 ASP A CA 1
ATOM 654 C C . ASP A 1 82 ? 3.834 18.438 7.759 1.00 56.97 82 ASP A C 1
ATOM 656 O O . ASP A 1 82 ? 5.031 18.578 8.024 1.00 56.97 82 ASP A O 1
ATOM 660 N N . MET A 1 83 ? 3.345 17.216 7.504 1.00 52.34 83 MET A N 1
ATOM 661 C CA . MET A 1 83 ? 4.186 16.023 7.653 1.00 52.34 83 MET A CA 1
ATOM 662 C C . MET A 1 83 ? 5.179 15.875 6.494 1.00 52.34 83 MET A C 1
ATOM 664 O O . MET A 1 83 ? 4.796 15.635 5.345 1.00 52.34 83 MET A O 1
ATOM 668 N N . MET A 1 84 ? 6.477 15.956 6.807 1.00 48.44 84 MET A N 1
ATOM 669 C CA . MET A 1 84 ? 7.540 15.737 5.826 1.00 48.44 84 MET A CA 1
ATOM 670 C C . MET A 1 84 ? 7.484 14.339 5.190 1.00 48.44 84 MET A C 1
ATOM 672 O O . MET A 1 84 ? 7.152 13.327 5.810 1.00 48.44 84 MET A O 1
ATOM 676 N N . THR A 1 85 ? 7.855 14.307 3.911 1.00 51.69 85 THR A N 1
ATOM 677 C CA . THR A 1 85 ? 7.996 13.125 3.057 1.00 51.69 85 THR A CA 1
ATOM 678 C C . THR A 1 85 ? 8.857 12.037 3.703 1.00 51.69 85 THR A C 1
ATOM 680 O O . THR A 1 85 ? 10.058 12.222 3.883 1.00 51.69 85 THR A O 1
ATOM 683 N N . GLY A 1 86 ? 8.263 10.875 3.984 1.00 51.28 86 GLY A N 1
ATOM 684 C CA . GLY A 1 86 ? 9.018 9.659 4.291 1.00 51.28 86 GLY A CA 1
ATOM 685 C C . GLY A 1 86 ? 9.618 9.038 3.026 1.00 51.28 86 GLY A C 1
ATOM 686 O O . GLY A 1 86 ? 9.060 9.166 1.934 1.00 51.28 86 GLY A O 1
ATOM 687 N N . SER A 1 87 ? 10.749 8.348 3.167 1.00 49.03 87 SER A N 1
ATOM 688 C CA . SER A 1 87 ? 11.337 7.543 2.095 1.00 49.03 87 SER A CA 1
ATOM 689 C C . SER A 1 87 ? 10.565 6.236 1.917 1.00 49.03 87 SER A C 1
ATOM 691 O O . SER A 1 87 ? 10.293 5.538 2.892 1.00 49.03 87 SER A O 1
ATOM 693 N N . LEU A 1 88 ? 10.237 5.8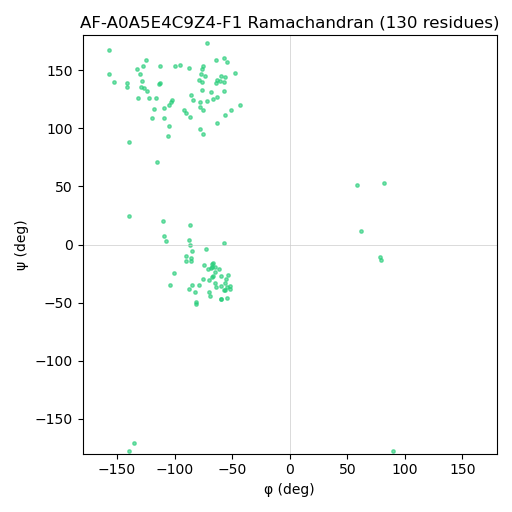88 0.673 1.00 54.59 88 LEU A N 1
ATOM 694 C CA . LEU A 1 88 ? 9.761 4.551 0.325 1.00 54.59 88 LEU A CA 1
ATOM 695 C C . LEU A 1 88 ? 10.968 3.644 0.072 1.00 54.59 88 LEU A C 1
ATOM 697 O O . LEU A 1 88 ? 11.866 3.998 -0.697 1.00 54.59 88 LEU A O 1
ATOM 701 N N . GLU A 1 89 ? 10.985 2.484 0.721 1.00 57.12 89 GLU A N 1
ATOM 702 C CA . GLU A 1 89 ? 12.013 1.467 0.510 1.00 57.12 89 GLU A CA 1
ATOM 703 C C . GLU A 1 89 ? 11.794 0.721 -0.811 1.00 57.12 89 GLU A C 1
ATOM 705 O O . GLU A 1 89 ? 10.681 0.645 -1.334 1.00 57.12 89 GLU A O 1
ATOM 710 N N . LYS A 1 90 ? 12.883 0.198 -1.386 1.00 55.53 90 LYS A N 1
ATOM 711 C CA . LYS A 1 90 ? 12.886 -0.390 -2.730 1.00 55.53 90 LYS A CA 1
ATOM 712 C C . LYS A 1 90 ? 12.290 -1.802 -2.743 1.00 55.53 90 LYS A C 1
ATOM 714 O O . LYS A 1 90 ? 12.879 -2.696 -2.135 1.00 55.53 90 LYS A O 1
ATOM 719 N N . PRO A 1 91 ? 11.242 -2.056 -3.536 1.00 58.00 91 PRO A N 1
ATOM 720 C CA . PRO A 1 91 ? 10.855 -3.417 -3.871 1.00 58.00 91 PRO A CA 1
ATOM 721 C C . PRO A 1 91 ? 11.785 -4.035 -4.945 1.00 58.00 91 PRO A C 1
ATOM 723 O O . PRO A 1 91 ? 12.321 -3.339 -5.807 1.00 58.00 91 PRO A O 1
ATOM 726 N N . SER A 1 92 ? 12.015 -5.352 -4.863 1.00 70.38 92 SER A N 1
ATOM 727 C CA . SER A 1 92 ? 12.758 -6.168 -5.849 1.00 70.38 92 SER A CA 1
ATOM 728 C C . SER A 1 92 ? 11.949 -6.369 -7.145 1.00 70.38 92 SER A C 1
ATOM 730 O O . SER A 1 92 ? 10.768 -6.054 -7.178 1.00 70.38 92 SER A O 1
ATOM 732 N N . ASN A 1 93 ? 12.532 -6.972 -8.192 1.00 70.25 93 ASN A N 1
ATOM 733 C CA . ASN A 1 93 ? 11.924 -7.199 -9.524 1.00 70.25 93 ASN A CA 1
ATOM 734 C C . ASN A 1 93 ? 10.596 -8.004 -9.546 1.00 70.25 93 ASN A C 1
ATOM 736 O O . ASN A 1 93 ? 10.090 -8.289 -10.626 1.00 70.25 93 ASN A O 1
ATOM 740 N N . ARG A 1 94 ? 10.060 -8.419 -8.394 1.00 81.88 94 ARG A N 1
ATOM 741 C CA . ARG A 1 94 ? 8.769 -9.117 -8.230 1.00 81.88 94 ARG A CA 1
ATOM 742 C C . ARG A 1 94 ? 7.988 -8.630 -7.012 1.00 81.88 94 ARG A C 1
ATOM 744 O O . ARG A 1 94 ? 7.226 -9.378 -6.412 1.00 81.88 94 ARG A O 1
ATOM 751 N N . ILE A 1 95 ? 8.254 -7.407 -6.586 1.00 86.56 95 ILE A N 1
ATOM 752 C CA . ILE A 1 95 ? 7.508 -6.742 -5.531 1.00 86.56 95 ILE A CA 1
ATOM 753 C C . ILE A 1 95 ? 7.014 -5.441 -6.161 1.00 86.56 95 ILE A C 1
ATOM 755 O O . ILE A 1 95 ? 7.781 -4.740 -6.819 1.00 86.56 95 ILE A O 1
ATOM 759 N N . ASP A 1 96 ? 5.735 -5.143 -5.988 1.00 89.25 96 ASP A N 1
ATOM 760 C CA . ASP A 1 96 ? 5.124 -3.908 -6.467 1.00 89.25 96 ASP A CA 1
ATOM 761 C C . ASP A 1 96 ? 4.391 -3.211 -5.318 1.00 89.25 96 ASP A C 1
ATOM 763 O O . ASP A 1 96 ? 3.981 -3.851 -4.346 1.00 89.25 96 ASP A O 1
ATOM 767 N N . CYS A 1 97 ? 4.262 -1.889 -5.408 1.00 92.12 97 CYS A N 1
ATOM 768 C CA . CYS A 1 97 ? 3.549 -1.082 -4.426 1.00 92.12 97 CYS A CA 1
ATOM 769 C C . CYS A 1 97 ? 2.380 -0.362 -5.098 1.00 92.12 97 CYS A C 1
ATOM 771 O O . CYS A 1 97 ? 2.569 0.607 -5.833 1.00 92.12 97 CYS A O 1
ATOM 773 N N . ALA A 1 98 ? 1.160 -0.801 -4.788 1.00 94.31 98 ALA A N 1
ATOM 774 C CA . ALA A 1 98 ? -0.058 -0.133 -5.221 1.00 94.31 98 ALA A CA 1
ATOM 775 C C . ALA A 1 98 ? -0.448 0.972 -4.228 1.00 94.31 98 ALA A C 1
ATOM 777 O O . ALA A 1 98 ? -0.918 0.692 -3.121 1.00 94.31 98 ALA A O 1
ATOM 778 N N . TRP A 1 99 ? -0.314 2.235 -4.638 1.00 94.31 99 TRP A N 1
ATOM 779 C CA . TRP A 1 99 ? -0.638 3.399 -3.812 1.00 94.31 99 TRP A CA 1
ATOM 780 C C . TRP A 1 99 ? -1.787 4.216 -4.417 1.00 94.31 99 TRP A C 1
ATOM 782 O O . TRP A 1 99 ? -1.705 4.647 -5.566 1.00 94.31 99 TRP A O 1
ATOM 792 N N . THR A 1 100 ? -2.841 4.458 -3.632 1.00 93.88 100 THR A N 1
ATOM 793 C CA . THR A 1 100 ? -4.046 5.185 -4.066 1.00 93.88 100 THR A CA 1
ATOM 794 C C . THR A 1 100 ? -4.350 6.339 -3.112 1.00 93.88 100 THR A C 1
ATOM 796 O O . THR A 1 100 ? -4.334 6.153 -1.893 1.00 93.88 100 THR A O 1
ATOM 799 N N . THR A 1 10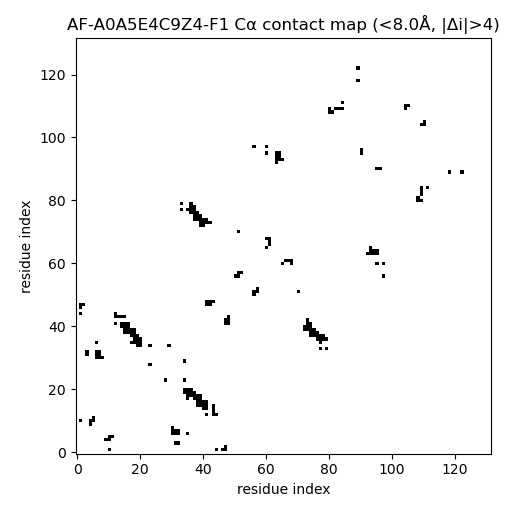1 ? -4.664 7.524 -3.648 1.00 91.44 101 THR A N 1
ATOM 800 C CA . THR A 1 101 ? -5.154 8.643 -2.831 1.00 91.44 101 THR A CA 1
ATOM 801 C C . THR A 1 101 ? -6.619 8.417 -2.449 1.00 91.44 101 THR A C 1
ATOM 803 O O . THR A 1 101 ? -7.427 7.990 -3.272 1.00 91.44 101 THR A O 1
ATOM 806 N N . LYS A 1 102 ? -6.996 8.744 -1.209 1.00 87.81 102 LYS A N 1
ATOM 807 C CA . LYS A 1 102 ? -8.416 8.822 -0.809 1.00 87.81 102 LYS A CA 1
ATOM 808 C C . LYS A 1 102 ? -9.008 10.222 -1.012 1.00 87.81 102 LYS A C 1
ATOM 810 O O . LYS A 1 102 ? -10.223 10.375 -1.009 1.00 87.81 102 LYS A O 1
ATOM 815 N N . GLU A 1 103 ? -8.150 11.216 -1.220 1.00 87.69 103 GLU A N 1
ATOM 816 C CA . GLU A 1 103 ? -8.494 12.619 -1.447 1.00 87.69 103 GLU A CA 1
ATOM 817 C C . GLU A 1 103 ? -7.601 13.240 -2.533 1.00 87.69 103 GLU A C 1
ATOM 819 O O . GLU A 1 103 ? -6.772 12.559 -3.145 1.00 87.69 103 GLU A O 1
ATOM 824 N N . HIS A 1 104 ? -7.781 14.531 -2.811 1.00 90.31 104 HIS A N 1
ATOM 825 C CA . HIS A 1 104 ? -6.912 15.244 -3.740 1.00 90.31 104 HIS A CA 1
ATOM 826 C C . HIS A 1 104 ? -5.534 15.473 -3.113 1.00 90.31 104 HIS A C 1
ATOM 828 O O . HIS A 1 104 ? -5.435 16.104 -2.066 1.00 90.31 104 HIS A O 1
ATOM 834 N N . ILE A 1 105 ? -4.476 15.000 -3.773 1.00 88.62 105 ILE A N 1
ATOM 835 C CA . ILE A 1 105 ? -3.094 15.169 -3.321 1.00 88.62 105 ILE A CA 1
ATOM 836 C C . ILE A 1 105 ? -2.283 15.892 -4.400 1.00 88.62 105 ILE A C 1
ATOM 838 O O . ILE A 1 105 ? -2.223 15.446 -5.547 1.00 88.62 105 ILE A O 1
ATOM 842 N N . ASP A 1 106 ? -1.641 16.989 -4.014 1.00 88.19 106 ASP A N 1
ATOM 843 C CA . ASP A 1 106 ? -0.794 17.841 -4.840 1.00 88.19 106 ASP A CA 1
ATOM 844 C C . ASP A 1 106 ? 0.511 18.205 -4.104 1.00 88.19 106 ASP A C 1
ATOM 846 O O . ASP A 1 106 ? 0.863 17.642 -3.066 1.00 88.19 106 ASP A O 1
ATOM 850 N N . ARG A 1 107 ? 1.292 19.133 -4.661 1.00 88.31 107 ARG A N 1
ATOM 851 C CA . ARG A 1 107 ? 2.553 19.561 -4.036 1.00 88.31 107 ARG A CA 1
ATOM 852 C C . ARG A 1 107 ? 2.351 20.326 -2.729 1.00 88.31 107 ARG A C 1
ATOM 854 O O . ARG A 1 107 ? 3.245 20.295 -1.892 1.00 88.31 107 ARG A O 1
ATOM 861 N N . ASN A 1 108 ? 1.222 21.008 -2.570 1.00 86.44 108 ASN A N 1
ATOM 862 C CA . ASN A 1 108 ? 0.930 21.842 -1.409 1.00 86.44 108 ASN A CA 1
ATOM 863 C C . ASN A 1 108 ? 0.579 20.994 -0.184 1.00 86.44 108 ASN A C 1
ATOM 865 O O . ASN A 1 108 ? 0.868 21.413 0.928 1.00 86.44 108 ASN A O 1
ATOM 869 N N . ASN A 1 109 ? -0.002 19.806 -0.383 1.00 83.94 109 ASN A N 1
ATOM 870 C CA . ASN A 1 109 ? -0.350 18.873 0.697 1.00 83.94 109 ASN A CA 1
ATOM 871 C C . ASN A 1 109 ? 0.519 17.596 0.726 1.00 83.94 109 ASN A C 1
ATOM 873 O O . ASN A 1 109 ? 0.149 16.582 1.319 1.00 83.94 109 ASN A O 1
ATOM 877 N N . GLY A 1 110 ? 1.701 17.645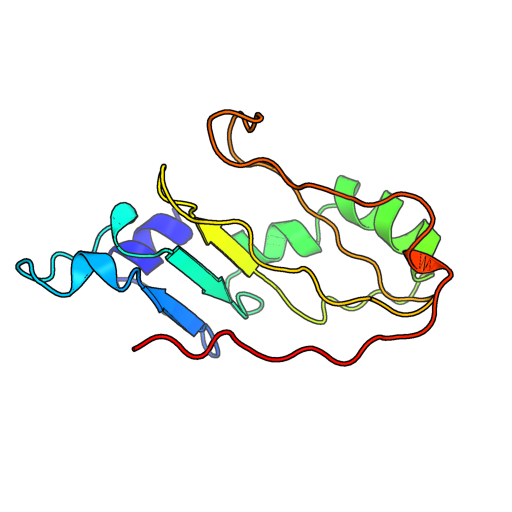 0.103 1.00 83.25 110 GLY A N 1
ATOM 878 C CA . GLY A 1 110 ? 2.733 16.622 0.265 1.00 83.25 110 GLY A CA 1
ATOM 879 C C . GLY A 1 110 ? 2.549 15.370 -0.598 1.00 83.25 110 GLY A C 1
ATOM 880 O O . GLY A 1 110 ? 2.605 14.245 -0.084 1.00 83.25 110 GLY A O 1
ATOM 881 N N . CYS A 1 111 ? 2.380 15.528 -1.915 1.00 88.06 111 CYS A N 1
ATOM 882 C CA . CYS A 1 111 ? 2.393 14.411 -2.863 1.00 88.06 111 CYS A CA 1
ATOM 883 C C . CYS A 1 111 ? 3.688 13.584 -2.813 1.00 88.06 111 CYS A C 1
ATOM 885 O O . CYS A 1 111 ? 4.735 14.025 -2.337 1.00 88.06 111 CYS A O 1
ATOM 887 N N . LEU A 1 112 ? 3.627 12.355 -3.334 1.00 88.62 112 LEU A N 1
ATOM 888 C CA . LEU A 1 112 ? 4.828 11.540 -3.506 1.00 88.62 112 LEU A CA 1
ATOM 889 C C . LEU A 1 112 ? 5.794 12.213 -4.491 1.00 88.62 112 LEU A C 1
ATOM 891 O O . LEU A 1 112 ? 5.384 12.767 -5.512 1.00 88.62 112 LEU A O 1
ATOM 895 N N . ALA A 1 113 ? 7.085 12.120 -4.188 1.00 90.12 113 ALA A N 1
ATOM 896 C CA . ALA A 1 113 ? 8.165 12.509 -5.079 1.00 90.12 113 ALA A CA 1
ATOM 897 C C . ALA A 1 113 ? 8.940 11.258 -5.495 1.00 90.12 113 ALA A C 1
ATOM 899 O O . ALA A 1 113 ? 9.198 10.373 -4.681 1.00 90.12 113 ALA A O 1
ATOM 900 N N . VAL A 1 114 ? 9.318 11.186 -6.770 1.00 90.12 114 VAL A N 1
ATOM 901 C CA . VAL A 1 114 ? 10.074 10.061 -7.325 1.00 90.12 114 VAL A CA 1
ATOM 902 C C . VAL A 1 114 ? 11.283 10.570 -8.094 1.00 90.12 114 VAL A C 1
ATOM 904 O O . VAL A 1 114 ? 11.228 11.621 -8.731 1.00 90.12 114 VAL A O 1
ATOM 907 N N . LEU A 1 115 ? 12.368 9.798 -8.065 1.00 92.44 115 LEU A N 1
ATOM 908 C CA . LEU A 1 115 ? 13.542 10.003 -8.911 1.00 92.44 115 LEU A CA 1
ATOM 909 C C . LEU A 1 115 ? 13.535 8.933 -10.016 1.00 92.44 115 LEU A C 1
ATOM 911 O O . LEU A 1 115 ? 13.869 7.774 -9.737 1.00 92.44 115 LEU A O 1
ATOM 915 N N . PRO A 1 116 ? 13.131 9.264 -11.258 1.00 94.44 116 PRO A N 1
ATOM 916 C CA . PRO A 1 116 ? 13.007 8.282 -12.332 1.00 94.44 116 PRO A CA 1
ATOM 917 C C . PRO A 1 116 ? 14.309 7.515 -12.597 1.00 94.44 116 PRO A C 1
ATOM 919 O O . PRO A 1 116 ? 15.407 8.055 -12.500 1.00 94.44 116 PRO A O 1
ATOM 922 N N . GLY A 1 117 ? 14.191 6.227 -12.929 1.00 91.75 117 GLY A N 1
ATOM 923 C CA . GLY A 1 117 ? 15.333 5.352 -13.233 1.00 91.75 117 GLY A CA 1
ATOM 924 C C . GLY A 1 117 ? 16.099 4.814 -12.017 1.00 91.75 117 GLY A C 1
ATOM 925 O O . GLY A 1 117 ? 16.834 3.837 -12.157 1.00 91.75 117 GLY A O 1
ATOM 926 N N . THR A 1 118 ? 15.890 5.357 -10.814 1.00 91.31 118 THR A N 1
ATOM 927 C CA . THR A 1 118 ? 16.607 4.911 -9.600 1.00 91.31 118 THR A CA 1
ATOM 928 C C . THR A 1 118 ? 16.252 3.492 -9.140 1.00 91.31 118 THR A C 1
ATOM 930 O O . THR A 1 118 ? 17.043 2.877 -8.419 1.00 91.31 118 THR A O 1
ATOM 933 N N . HIS A 1 119 ? 15.137 2.927 -9.621 1.00 89.38 119 HIS A N 1
ATOM 934 C CA . HIS A 1 119 ? 14.775 1.514 -9.435 1.00 89.38 119 HIS A CA 1
ATOM 935 C C . HIS A 1 119 ? 15.803 0.544 -10.047 1.00 89.38 119 HIS A C 1
ATOM 937 O O . HIS A 1 119 ? 15.883 -0.602 -9.626 1.00 89.38 119 HIS A O 1
ATOM 943 N N . LYS A 1 120 ? 16.625 0.996 -11.008 1.00 88.44 120 LYS A N 1
ATOM 944 C CA . LYS A 1 120 ? 17.688 0.187 -11.635 1.00 88.44 120 LYS A CA 1
ATOM 945 C C . LYS A 1 120 ? 19.003 0.197 -10.854 1.00 88.44 120 LYS A C 1
ATOM 947 O O . LYS A 1 120 ? 19.920 -0.550 -11.183 1.00 88.44 120 LYS A O 1
ATOM 952 N N . LEU A 1 121 ? 19.134 1.083 -9.867 1.00 88.75 121 LEU A N 1
ATOM 953 C CA . LEU A 1 121 ? 20.347 1.213 -9.064 1.00 88.75 121 LEU A CA 1
ATOM 954 C C . LEU A 1 121 ? 20.308 0.243 -7.872 1.00 88.75 121 LEU A C 1
ATOM 956 O O . LEU A 1 121 ? 19.219 -0.007 -7.345 1.00 88.75 121 LEU A O 1
ATOM 960 N N . PRO A 1 122 ? 21.470 -0.210 -7.361 1.00 88.81 122 PRO A N 1
ATOM 961 C CA . PRO A 1 122 ? 21.539 -1.045 -6.162 1.00 88.81 122 PRO A CA 1
ATOM 962 C C . PRO A 1 122 ? 20.828 -0.432 -4.947 1.00 88.81 122 PRO A C 1
ATOM 964 O O . PRO A 1 122 ? 20.650 0.793 -4.862 1.00 88.81 122 PRO A O 1
ATOM 967 N N . LEU A 1 123 ? 20.436 -1.281 -3.992 1.00 88.31 123 LEU A N 1
ATOM 968 C CA . LEU A 1 123 ? 19.957 -0.833 -2.685 1.00 88.31 123 LEU A CA 1
ATOM 969 C C . LEU A 1 123 ? 21.039 0.030 -2.022 1.00 88.31 123 LEU A C 1
ATOM 971 O O . LEU A 1 123 ? 22.221 -0.314 -2.034 1.00 88.31 123 LEU A O 1
ATOM 975 N N . LYS A 1 124 ? 20.635 1.189 -1.507 1.00 87.25 124 LYS A N 1
ATOM 976 C CA . LYS A 1 124 ? 21.512 2.084 -0.752 1.00 87.25 124 LYS A CA 1
ATOM 977 C C . LYS A 1 124 ? 21.339 1.809 0.743 1.00 87.25 124 LYS A C 1
ATOM 979 O O . LYS A 1 124 ? 20.288 1.296 1.122 1.00 87.25 124 LYS A O 1
ATOM 984 N N . PRO A 1 125 ? 22.341 2.097 1.583 1.00 88.69 125 PRO A N 1
ATOM 985 C CA . PRO A 1 125 ? 22.120 2.140 3.022 1.00 88.69 125 PRO A CA 1
ATOM 986 C C . PRO A 1 125 ? 21.079 3.221 3.346 1.00 88.69 125 PRO A C 1
ATOM 988 O O . PRO A 1 125 ? 21.069 4.275 2.705 1.00 88.69 125 PRO A O 1
ATOM 991 N N . HIS A 1 126 ? 20.199 2.928 4.300 1.00 85.31 126 HIS A N 1
ATOM 992 C CA . HIS A 1 126 ? 19.197 3.853 4.825 1.00 85.31 126 HIS A CA 1
ATOM 993 C C . HIS A 1 126 ? 19.329 3.859 6.344 1.00 85.31 126 HIS A C 1
ATOM 995 O O . HIS A 1 126 ? 19.517 2.799 6.935 1.00 85.31 126 HIS A O 1
ATOM 1001 N N . ASP A 1 127 ? 19.194 5.036 6.941 1.00 83.12 127 ASP A N 1
ATOM 1002 C CA . ASP A 1 127 ? 19.130 5.224 8.384 1.00 83.12 127 ASP A CA 1
ATOM 1003 C C . ASP A 1 127 ? 17.963 6.152 8.702 1.00 83.12 127 ASP A C 1
ATOM 1005 O O . ASP A 1 127 ? 17.585 7.011 7.896 1.00 83.12 127 ASP A O 1
ATOM 1009 N N . TYR A 1 128 ? 17.393 5.981 9.890 1.00 78.12 128 TYR A N 1
ATOM 1010 C CA . TYR A 1 128 ? 16.430 6.938 10.410 1.00 78.12 128 TYR A CA 1
ATOM 1011 C C . TYR A 1 128 ? 17.156 8.219 10.847 1.00 78.12 128 TYR A C 1
ATOM 1013 O O . TYR A 1 128 ? 18.275 8.140 11.370 1.00 78.12 128 TYR A O 1
ATOM 1021 N N . PRO A 1 129 ? 16.537 9.403 10.670 1.00 76.44 129 PRO A N 1
ATOM 1022 C CA . PRO A 1 129 ? 17.092 10.633 11.213 1.00 76.44 129 PRO A CA 1
ATOM 1023 C C . PRO A 1 129 ? 17.270 10.489 12.727 1.00 76.44 129 PRO A C 1
ATOM 1025 O O . PRO A 1 129 ? 16.410 9.926 13.406 1.00 76.44 129 PRO A O 1
ATOM 1028 N N . GLN A 1 130 ? 18.381 11.002 13.251 1.00 77.19 130 GLN A N 1
ATOM 1029 C CA . GLN A 1 130 ? 18.540 11.183 14.689 1.00 77.19 130 GLN A CA 1
ATOM 1030 C C . GLN A 1 130 ? 17.743 12.434 15.065 1.00 77.19 130 GLN A C 1
ATOM 1032 O O . GLN A 1 130 ? 18.179 13.549 14.789 1.00 77.19 130 GLN A O 1
ATOM 1037 N N . TRP A 1 131 ? 16.533 12.238 15.581 1.00 65.50 131 TRP A N 1
ATOM 1038 C CA . TRP A 1 131 ? 15.719 13.316 16.134 1.00 65.50 131 TRP A CA 1
ATOM 1039 C C . TRP A 1 131 ? 16.167 13.546 17.587 1.00 65.50 131 TRP A C 1
ATOM 1041 O O . TRP A 1 131 ? 16.201 12.583 18.354 1.00 65.50 131 TRP A O 1
ATOM 1051 N N . GLU A 1 132 ? 16.556 14.780 17.927 1.00 50.69 132 GLU A N 1
ATOM 1052 C CA . GLU A 1 132 ? 16.741 15.240 19.318 1.00 50.69 132 GLU A CA 1
ATOM 1053 C C . GLU A 1 132 ? 15.407 15.687 19.925 1.00 50.69 132 GLU A C 1
ATOM 1055 O O . GLU A 1 132 ? 14.610 16.315 19.186 1.00 50.69 132 GLU A O 1
#

Secondary structure (DSSP, 8-state):
-HHHHHHTTS---TT-EEEEPGGGGGS----SGGGEEEEE--TT-HHHHGGGG-HHHHHHHHHHH-SS------EEE---TTPPPPPPPPPPTT-------SS---TTTT-----TTGGGSPPPP-------

Mean predicted aligned error: 7.22 Å

InterPro domains:
  IPR008775 Phytanoyl-CoA dioxygenase-like [PF05721] (3-126)
  IPR047128 Phytanoyl-CoA dioxygenase [PTHR21308] (2-132)

Sequence (132 aa):
VAFEKICSEESKPAGLIIIRDVSSVESEYIPNEKTIARIQDYQEDKELFRYCTLPEVLKYVECFTGPNDMAMHTMLINKPPDMMTGSLEKPSNRIDCAWTTKEHIDRNNGCLAVLPGTHKLPLKPHDYPQWE

Nearest PDB structures (foldseek):
  2a1x-assembly1_A  TM=8.535E-01  e=4.363E-09  Homo sapiens

Solvent-accessible surface area (backbone atoms only — not comparable to full-atom values): 8903 Å² total; per-residue (Å²): 119,65,66,62,31,43,29,59,67,78,42,81,50,69,81,49,42,80,42,60,44,75,85,54,71,86,50,87,87,65,76,36,65,88,45,39,35,31,40,33,42,41,75,66,31,71,72,69,32,41,60,80,66,32,67,82,50,43,66,58,49,37,77,55,52,37,97,78,76,75,92,86,78,46,76,48,76,42,79,58,82,81,60,77,87,77,87,82,80,85,66,58,97,58,48,83,84,93,82,80,78,93,63,95,73,41,81,84,64,61,46,91,84,84,71,87,74,54,88,79,50,78,90,72,93,82,79,80,82,86,80,132

pLDDT: mean 82.93, std 13.57, range [48.44, 97.19]

Organism: Marmota monax (NCBI:txid9995)

Radius of gyration: 16.64 Å; Cα contacts (8 Å, |Δi|>4): 119; chains: 1; bounding box: 39×38×41 Å